Protein AF-A0A174NV40-F1 (afdb_monomer_lite)

Structure (mmCIF, N/CA/C/O backbone):
data_AF-A0A174NV40-F1
#
_entry.id   AF-A0A174NV40-F1
#
loop_
_atom_site.group_PDB
_atom_site.id
_atom_site.type_symbol
_atom_site.label_atom_id
_atom_site.label_alt_id
_atom_site.label_comp_id
_atom_site.label_asym_id
_atom_site.label_entity_id
_atom_site.label_seq_id
_atom_site.pdbx_PDB_ins_code
_atom_site.Cartn_x
_atom_site.Cartn_y
_atom_site.Cartn_z
_atom_site.occupancy
_atom_site.B_iso_or_equiv
_atom_site.auth_seq_id
_atom_site.auth_comp_id
_atom_site.auth_asym_id
_atom_site.auth_atom_id
_atom_site.pdbx_PDB_model_num
ATOM 1 N N . MET A 1 1 ? -14.345 -10.650 4.347 1.00 62.84 1 MET A N 1
ATOM 2 C CA . MET A 1 1 ? -14.823 -10.556 5.749 1.00 62.84 1 MET A CA 1
ATOM 3 C C . MET A 1 1 ? -14.376 -9.196 6.237 1.00 62.84 1 MET A C 1
ATOM 5 O O . MET A 1 1 ? -13.176 -8.965 6.208 1.00 62.84 1 MET A O 1
ATOM 9 N N . ASN A 1 2 ? -15.300 -8.287 6.558 1.00 76.56 2 ASN A N 1
ATOM 10 C CA . ASN A 1 2 ? -14.963 -6.861 6.544 1.00 76.56 2 ASN A CA 1
ATOM 11 C C . ASN A 1 2 ? -14.645 -6.314 7.933 1.00 76.56 2 ASN A C 1
ATOM 13 O O . ASN A 1 2 ? -15.209 -6.757 8.930 1.00 76.56 2 ASN A O 1
ATOM 17 N N . TYR A 1 3 ? -13.764 -5.328 7.977 1.00 85.94 3 TYR A N 1
ATOM 18 C CA . TYR A 1 3 ? -13.318 -4.587 9.139 1.00 85.94 3 TYR A CA 1
ATOM 19 C C . TYR A 1 3 ? -13.620 -3.110 8.943 1.00 85.94 3 TYR A C 1
ATOM 21 O O . TYR A 1 3 ? -13.548 -2.583 7.832 1.00 85.94 3 TYR A O 1
ATOM 29 N N . VAL A 1 4 ? -13.929 -2.443 10.047 1.00 88.88 4 VAL A N 1
ATOM 30 C CA . VAL A 1 4 ? -14.083 -0.990 10.137 1.00 88.88 4 VAL A CA 1
ATOM 31 C C . VAL A 1 4 ? -13.228 -0.469 11.281 1.00 88.88 4 VAL A C 1
ATOM 33 O O . VAL A 1 4 ? -12.978 -1.187 12.255 1.00 88.88 4 VAL A O 1
ATOM 36 N N . PHE A 1 5 ? -12.790 0.782 11.191 1.00 92.19 5 PHE A N 1
ATOM 37 C CA . PHE A 1 5 ? -12.114 1.423 12.310 1.00 92.19 5 PHE A CA 1
ATOM 38 C C . PHE A 1 5 ? -13.074 1.680 13.470 1.00 92.19 5 PHE A C 1
ATOM 40 O O . PHE A 1 5 ? -14.244 2.021 13.291 1.00 92.19 5 PHE A O 1
ATOM 47 N N . THR A 1 6 ? -12.555 1.555 14.688 1.00 93.12 6 THR A N 1
ATOM 48 C CA . THR A 1 6 ? -13.156 2.220 15.842 1.00 93.12 6 THR A CA 1
ATOM 49 C C . THR A 1 6 ? -12.840 3.716 15.759 1.00 93.12 6 THR A C 1
ATOM 51 O O . THR A 1 6 ? -11.888 4.119 15.093 1.00 93.12 6 THR A O 1
ATOM 54 N N . LYS A 1 7 ? -13.548 4.559 16.521 1.00 92.06 7 LYS A N 1
ATOM 55 C CA . LYS A 1 7 ? -13.180 5.985 16.645 1.00 92.06 7 LYS A CA 1
ATOM 56 C C . LYS A 1 7 ? -11.730 6.189 17.102 1.00 92.06 7 LYS A C 1
ATOM 58 O O . LYS A 1 7 ? -11.110 7.195 16.773 1.00 92.06 7 LYS A O 1
ATOM 63 N N . ASN A 1 8 ? -11.201 5.262 17.905 1.00 93.44 8 ASN A N 1
ATOM 64 C CA . ASN A 1 8 ? -9.813 5.336 18.339 1.00 93.44 8 ASN A CA 1
ATOM 65 C C . ASN A 1 8 ? -8.853 4.995 17.199 1.00 93.44 8 ASN A C 1
ATOM 67 O O . ASN A 1 8 ? -7.868 5.708 17.024 1.00 93.44 8 ASN A O 1
ATOM 71 N N . GLY A 1 9 ? -9.153 3.946 16.430 1.00 95.62 9 GLY A N 1
ATOM 72 C CA . GLY A 1 9 ? -8.358 3.576 15.266 1.00 95.62 9 GLY A CA 1
ATOM 73 C C . GLY A 1 9 ? -8.361 4.654 14.198 1.00 95.62 9 GLY A C 1
ATOM 74 O O . GLY A 1 9 ? -7.292 5.006 13.725 1.00 95.62 9 GLY A O 1
ATOM 75 N N . GLU A 1 10 ? -9.516 5.247 13.898 1.00 95.00 10 GLU A N 1
ATOM 76 C CA . GLU A 1 10 ? -9.635 6.347 12.933 1.00 95.00 10 GLU A CA 1
ATOM 77 C C . GLU A 1 10 ? -8.737 7.527 13.328 1.00 95.00 10 GLU A C 1
ATOM 79 O O . GLU A 1 10 ? -7.840 7.895 12.578 1.00 95.00 10 GLU A O 1
ATOM 84 N N . ARG A 1 11 ? -8.843 8.012 14.572 1.00 96.62 11 ARG A N 1
ATOM 85 C CA . ARG A 1 11 ? -7.960 9.070 15.093 1.00 96.62 11 ARG A CA 1
ATOM 86 C C . ARG A 1 11 ? -6.478 8.683 15.058 1.00 96.62 11 ARG A C 1
ATOM 88 O O . ARG A 1 11 ? -5.608 9.518 14.828 1.00 96.62 11 ARG A O 1
ATOM 95 N N . LYS A 1 12 ? -6.160 7.423 15.355 1.00 96.81 12 LYS A N 1
ATOM 96 C CA . LYS A 1 12 ? -4.781 6.919 15.342 1.00 96.81 12 LYS A CA 1
ATOM 97 C C . LYS A 1 12 ? -4.217 6.888 13.921 1.00 96.81 12 LYS A C 1
ATOM 99 O O . LYS A 1 12 ? -3.052 7.225 13.735 1.00 96.81 12 LYS A O 1
ATOM 104 N N . VAL A 1 13 ? -5.049 6.531 12.947 1.00 95.25 13 VAL A N 1
ATOM 105 C CA . VAL A 1 13 ? -4.730 6.561 11.519 1.00 95.25 13 VAL A CA 1
ATOM 106 C C . VAL A 1 13 ? -4.538 8.000 11.041 1.00 95.25 13 VAL A C 1
ATOM 108 O O . VAL A 1 13 ? -3.515 8.292 10.434 1.00 95.25 13 VAL A O 1
ATOM 111 N N . GLU A 1 14 ? -5.448 8.917 11.372 1.00 95.19 14 GLU A N 1
ATOM 112 C CA . GLU A 1 14 ? -5.327 10.343 11.030 1.00 95.19 14 GLU A CA 1
ATOM 113 C C . GLU A 1 14 ? -4.027 10.951 11.573 1.00 95.19 14 GLU A C 1
ATOM 115 O O . GLU A 1 14 ? -3.270 11.579 10.834 1.00 95.19 14 GLU A O 1
ATOM 120 N N . ASN A 1 15 ? -3.715 10.697 12.848 1.00 96.00 15 ASN A N 1
ATOM 121 C CA . ASN A 1 15 ? -2.467 11.150 13.463 1.00 96.00 15 ASN A CA 1
ATOM 122 C C . ASN A 1 15 ? -1.232 10.564 12.766 1.00 96.00 15 ASN A C 1
ATOM 124 O O . ASN A 1 15 ? -0.216 11.244 12.634 1.00 96.00 15 ASN A O 1
ATOM 128 N N . PHE A 1 16 ? -1.305 9.306 12.329 1.00 95.50 16 PHE A N 1
ATOM 129 C CA . PHE A 1 16 ? -0.221 8.668 11.593 1.00 95.50 16 PHE A CA 1
ATOM 130 C C . PHE A 1 16 ? -0.009 9.318 10.222 1.00 95.50 16 PHE A C 1
ATOM 132 O O . PHE A 1 16 ? 1.124 9.688 9.913 1.00 95.50 16 PHE A O 1
ATOM 139 N N . ILE A 1 17 ? -1.077 9.521 9.444 1.00 92.56 17 ILE A N 1
ATOM 140 C CA . ILE A 1 17 ? -1.018 10.199 8.138 1.00 92.56 17 ILE A CA 1
ATOM 141 C C . ILE A 1 17 ? -0.407 11.592 8.308 1.00 92.56 17 ILE A C 1
ATOM 143 O O . ILE A 1 17 ? 0.574 11.924 7.645 1.00 92.56 17 ILE A O 1
ATOM 147 N N . GLN A 1 18 ? -0.906 12.369 9.273 1.00 92.62 18 GLN A N 1
ATOM 148 C CA . GLN A 1 18 ? -0.382 13.701 9.562 1.00 92.62 18 GLN A CA 1
ATOM 149 C C . GLN A 1 18 ? 1.111 13.664 9.921 1.00 92.62 18 GLN A C 1
ATOM 151 O O . GLN A 1 18 ? 1.888 14.467 9.406 1.00 92.62 18 GLN A O 1
ATOM 156 N N . SER A 1 19 ? 1.538 12.698 10.741 1.00 92.62 19 SER A N 1
ATOM 157 C CA . SER A 1 19 ? 2.955 12.542 11.093 1.00 92.62 19 SER A CA 1
ATOM 158 C C . SER A 1 19 ? 3.837 12.190 9.887 1.00 92.62 19 SER A C 1
ATOM 160 O O . SER A 1 19 ? 4.977 12.648 9.810 1.00 92.62 19 SER A O 1
ATOM 162 N N . CYS A 1 20 ? 3.315 11.422 8.922 1.00 90.50 20 CYS A N 1
ATOM 163 C CA . CYS A 1 20 ? 4.013 11.102 7.677 1.00 90.50 20 CYS A CA 1
ATOM 164 C C . CYS A 1 20 ? 4.197 12.357 6.813 1.00 90.50 20 CYS A C 1
ATOM 166 O O . CYS A 1 20 ? 5.312 12.633 6.371 1.00 90.50 20 CYS A O 1
ATOM 168 N N . VAL A 1 21 ? 3.135 13.151 6.647 1.00 88.69 21 VAL A N 1
ATOM 169 C CA . VAL A 1 21 ? 3.158 14.415 5.891 1.00 88.69 21 VAL A CA 1
ATOM 170 C C . VAL A 1 21 ? 4.118 15.429 6.520 1.00 88.69 21 VAL A C 1
ATOM 172 O O . VAL A 1 21 ? 4.914 16.056 5.823 1.00 88.69 21 VAL A O 1
ATOM 175 N N . GLU A 1 22 ? 4.085 15.598 7.842 1.00 90.62 22 GLU A N 1
ATOM 176 C CA . GLU A 1 22 ? 4.999 16.509 8.547 1.00 90.62 22 GLU A CA 1
ATOM 177 C C . GLU A 1 22 ? 6.456 16.070 8.419 1.00 90.62 22 GLU A C 1
ATOM 179 O O . GLU A 1 22 ? 7.347 16.897 8.209 1.00 90.62 22 GLU A O 1
ATOM 184 N N . LYS A 1 23 ? 6.705 14.760 8.498 1.00 89.69 23 LYS A N 1
ATOM 185 C CA . LYS A 1 23 ? 8.046 14.213 8.324 1.00 89.69 23 LYS A CA 1
ATOM 186 C C . LYS A 1 23 ? 8.569 14.422 6.905 1.00 89.69 23 LYS A C 1
ATOM 188 O O . LYS A 1 23 ? 9.715 14.842 6.764 1.00 89.69 23 LYS A O 1
ATOM 193 N N . ARG A 1 24 ? 7.733 14.201 5.884 1.00 86.00 24 ARG A N 1
ATOM 194 C CA . ARG A 1 24 ? 8.059 14.490 4.479 1.00 86.00 24 ARG A CA 1
ATOM 195 C C . ARG A 1 24 ? 8.482 15.946 4.306 1.00 86.00 24 ARG A C 1
ATOM 197 O O . ARG A 1 24 ? 9.573 16.200 3.804 1.00 86.00 24 ARG A O 1
ATOM 204 N N . LYS A 1 25 ? 7.662 16.888 4.788 1.00 87.38 25 LYS A N 1
ATOM 205 C CA . LYS A 1 25 ? 7.944 18.333 4.709 1.00 87.38 25 LYS A CA 1
ATOM 206 C C . LYS A 1 25 ? 9.294 18.685 5.317 1.00 87.38 25 LYS A C 1
ATOM 208 O O . LYS A 1 25 ? 10.090 19.371 4.687 1.00 87.38 25 LYS A O 1
ATOM 213 N N . LYS A 1 26 ? 9.581 18.155 6.507 1.00 89.56 26 LYS A N 1
ATOM 214 C CA . LYS A 1 26 ? 10.863 18.381 7.177 1.00 89.56 26 LYS A CA 1
ATOM 215 C C . LYS A 1 26 ? 12.052 17.861 6.358 1.00 89.56 26 LYS A C 1
ATOM 217 O O . LYS A 1 26 ? 13.072 18.533 6.286 1.00 89.56 26 LYS A O 1
ATOM 222 N N . MET A 1 27 ? 11.932 16.688 5.735 1.00 86.81 27 MET A N 1
ATOM 223 C CA . MET A 1 27 ? 13.007 16.119 4.910 1.00 86.81 27 MET A CA 1
ATOM 224 C C . MET A 1 27 ? 13.301 16.971 3.667 1.00 86.81 27 MET A C 1
ATOM 226 O O . MET A 1 27 ? 14.469 17.145 3.322 1.00 86.81 27 MET A O 1
ATOM 230 N N . ILE A 1 28 ? 12.266 17.547 3.047 1.00 86.12 28 ILE A N 1
ATOM 231 C CA . ILE A 1 28 ? 12.410 18.492 1.928 1.00 86.12 28 ILE A CA 1
ATOM 232 C C . ILE A 1 28 ? 13.092 19.785 2.403 1.00 86.12 28 ILE A C 1
ATOM 234 O O . ILE A 1 28 ? 14.048 20.244 1.784 1.00 86.12 28 ILE A O 1
ATOM 238 N N . GLU A 1 29 ? 12.655 20.354 3.534 1.00 88.62 29 GLU A N 1
ATOM 239 C CA . GLU A 1 29 ? 13.259 21.565 4.118 1.00 88.62 29 GLU A CA 1
ATOM 240 C C . GLU A 1 29 ? 14.744 21.378 4.477 1.00 88.62 29 GLU A C 1
ATOM 242 O O . GLU A 1 29 ? 15.540 22.308 4.343 1.00 88.62 29 GLU A O 1
ATOM 247 N N . GLU A 1 30 ? 15.128 20.178 4.918 1.00 90.62 30 GLU A N 1
ATOM 248 C CA . GLU A 1 30 ? 16.511 19.822 5.257 1.00 90.62 30 GLU A CA 1
ATOM 249 C C . GLU A 1 30 ? 17.365 19.453 4.026 1.00 90.62 30 GLU A C 1
ATOM 251 O O . GLU A 1 30 ? 18.566 19.218 4.170 1.00 90.62 30 GLU A O 1
ATOM 256 N N . GLY A 1 31 ? 16.780 19.419 2.821 1.00 86.19 31 GLY A N 1
ATOM 257 C CA . GLY A 1 31 ? 17.469 19.043 1.582 1.00 86.19 31 GLY A CA 1
ATOM 258 C C . GLY A 1 31 ? 17.886 17.569 1.529 1.00 86.19 31 GLY A C 1
ATOM 259 O O . GLY A 1 31 ? 18.813 17.221 0.802 1.00 86.19 31 GLY A O 1
ATOM 260 N N . ILE A 1 32 ? 17.237 16.718 2.332 1.00 83.88 32 ILE A N 1
ATOM 261 C CA . ILE A 1 32 ? 17.467 15.264 2.375 1.00 83.88 32 ILE A CA 1
ATOM 262 C C . ILE A 1 32 ? 16.768 14.576 1.198 1.00 83.88 32 ILE A C 1
ATOM 264 O O . ILE A 1 32 ? 17.167 13.489 0.793 1.00 83.88 32 ILE A O 1
ATOM 268 N N . ASP A 1 33 ? 15.730 15.208 0.656 1.00 77.75 33 ASP A N 1
ATOM 269 C CA . ASP A 1 33 ? 14.892 14.657 -0.397 1.00 77.75 33 ASP A CA 1
ATOM 270 C C . ASP A 1 33 ? 14.395 15.769 -1.334 1.00 77.75 33 ASP A C 1
ATOM 272 O O . ASP A 1 33 ? 14.358 16.940 -0.944 1.00 77.75 33 ASP A O 1
ATOM 276 N N . THR A 1 34 ? 14.041 15.411 -2.566 1.00 71.69 34 THR A N 1
ATOM 277 C CA . THR A 1 34 ? 13.523 16.322 -3.589 1.00 71.69 34 THR A CA 1
ATOM 278 C C . THR A 1 34 ? 11.995 16.295 -3.622 1.00 71.69 34 THR A C 1
ATOM 280 O O . THR A 1 34 ? 11.356 15.323 -3.233 1.00 71.69 34 THR A O 1
ATOM 283 N N . ASP A 1 35 ? 11.378 17.375 -4.097 1.00 67.19 35 ASP A N 1
ATOM 284 C CA . ASP A 1 35 ? 9.912 17.502 -4.201 1.00 67.19 35 ASP A CA 1
ATOM 285 C C . ASP A 1 35 ? 9.325 16.725 -5.406 1.00 67.19 35 ASP A C 1
ATOM 287 O O . ASP A 1 35 ? 8.158 16.881 -5.751 1.00 67.19 35 ASP A O 1
ATOM 291 N N . ASP A 1 36 ? 10.143 15.900 -6.073 1.00 61.59 36 ASP A N 1
ATOM 292 C CA . ASP A 1 36 ? 9.822 15.292 -7.372 1.00 61.59 36 ASP A CA 1
ATOM 293 C C . ASP A 1 36 ? 9.186 13.891 -7.254 1.00 61.59 36 ASP A C 1
ATOM 295 O O . ASP A 1 36 ? 8.574 13.406 -8.207 1.00 61.59 36 ASP A O 1
ATOM 299 N N . LEU A 1 37 ? 9.309 13.229 -6.095 1.00 56.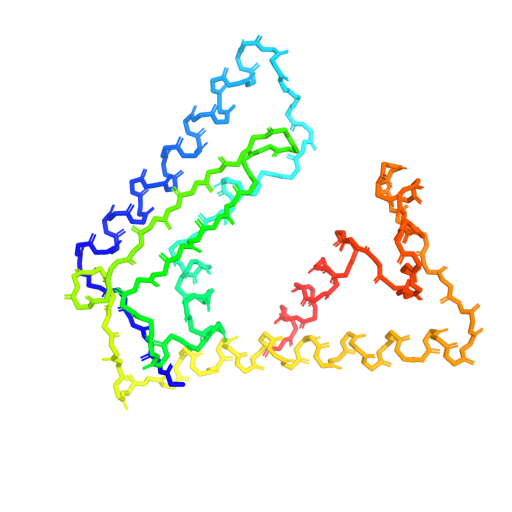50 37 LEU A N 1
ATOM 300 C CA . LEU A 1 37 ? 8.702 11.916 -5.848 1.00 56.50 37 LEU A CA 1
ATOM 301 C C . LEU A 1 37 ? 7.188 12.039 -5.622 1.00 56.50 37 LEU A C 1
ATOM 303 O O . LEU A 1 37 ? 6.724 12.909 -4.883 1.00 56.50 37 LEU A O 1
ATOM 307 N N . ILE A 1 38 ? 6.418 11.121 -6.221 1.00 57.53 38 ILE A N 1
ATOM 308 C CA . ILE A 1 38 ? 4.968 10.997 -6.026 1.00 57.53 38 ILE A CA 1
ATOM 309 C C . ILE A 1 38 ? 4.678 10.966 -4.518 1.00 57.53 38 ILE A C 1
ATOM 311 O O . ILE A 1 38 ? 5.119 10.059 -3.815 1.00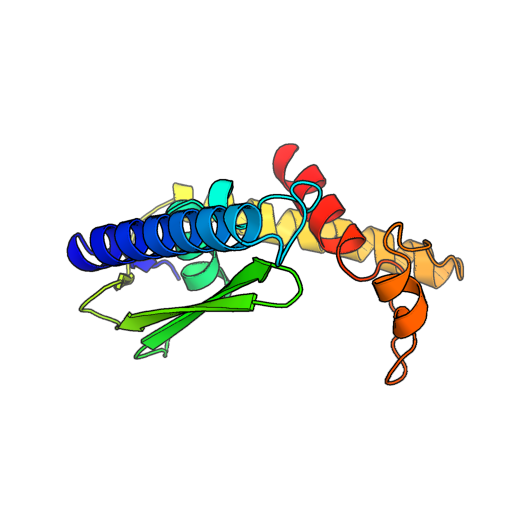 57.53 38 ILE A O 1
ATOM 315 N N . ASP A 1 39 ? 3.949 11.970 -4.018 1.00 61.53 39 ASP A N 1
ATOM 316 C CA . ASP A 1 39 ? 3.692 12.152 -2.585 1.00 61.53 39 ASP A CA 1
ATOM 317 C C . ASP A 1 39 ? 2.700 11.104 -2.052 1.00 61.53 39 ASP A C 1
ATOM 319 O O . ASP A 1 39 ? 1.515 11.367 -1.822 1.00 61.53 39 ASP A O 1
ATOM 323 N N . ASN A 1 40 ? 3.194 9.877 -1.886 1.00 65.31 40 ASN A N 1
ATOM 324 C CA . ASN A 1 40 ? 2.452 8.748 -1.336 1.00 65.31 40 ASN A CA 1
ATOM 325 C C . ASN A 1 40 ? 1.910 9.077 0.059 1.00 65.31 40 ASN A C 1
ATOM 327 O O . ASN A 1 40 ? 0.831 8.615 0.417 1.00 65.31 40 ASN A O 1
ATOM 331 N N . ALA A 1 41 ? 2.613 9.916 0.829 1.00 63.44 41 ALA A N 1
ATOM 332 C CA . ALA A 1 41 ? 2.185 10.345 2.155 1.00 63.44 41 ALA A CA 1
ATOM 333 C C . ALA A 1 41 ? 1.038 11.371 2.111 1.00 63.44 41 ALA A C 1
ATOM 335 O O . ALA A 1 41 ? 0.108 11.248 2.905 1.00 63.44 41 ALA A O 1
ATOM 336 N N . ALA A 1 42 ? 1.059 12.356 1.206 1.00 65.56 42 ALA A N 1
ATOM 337 C CA . ALA A 1 42 ? -0.034 13.330 1.083 1.00 65.56 42 ALA A CA 1
ATOM 338 C C . ALA A 1 42 ? -1.269 12.785 0.364 1.00 65.56 42 ALA A C 1
ATOM 340 O O . ALA A 1 42 ? -2.371 13.291 0.584 1.00 65.56 42 ALA A O 1
ATOM 341 N N . LYS A 1 43 ? -1.107 11.763 -0.483 1.00 76.62 43 LYS A N 1
ATOM 342 C CA . LYS A 1 43 ? -2.233 11.060 -1.113 1.00 76.62 43 LYS A CA 1
ATOM 343 C C . LYS A 1 43 ? -2.849 9.989 -0.209 1.00 76.62 43 LYS A C 1
ATOM 345 O O . LYS A 1 43 ? -3.957 9.543 -0.492 1.00 76.62 43 LYS A O 1
ATOM 350 N N . LEU A 1 44 ? -2.167 9.604 0.874 1.00 84.12 44 LEU A N 1
ATOM 351 C CA . LEU A 1 44 ? -2.638 8.585 1.806 1.00 84.12 44 LEU A CA 1
ATOM 352 C C . LEU A 1 44 ? -3.903 9.039 2.537 1.00 84.12 44 LEU A C 1
ATOM 354 O O . LEU A 1 44 ? -3.913 10.047 3.244 1.00 84.12 44 LEU A O 1
ATOM 358 N N . SER A 1 45 ? -4.961 8.243 2.434 1.00 87.88 45 SER A N 1
ATOM 359 C CA . SER A 1 45 ? -6.211 8.463 3.149 1.00 87.88 45 SER A CA 1
ATOM 360 C C . SER A 1 45 ? -6.488 7.362 4.174 1.00 87.88 45 SER A C 1
ATOM 362 O O . SER A 1 45 ? -5.976 6.242 4.108 1.00 87.88 45 SER A O 1
ATOM 364 N N . VAL A 1 46 ? -7.384 7.658 5.121 1.00 88.62 46 VAL A N 1
ATOM 365 C CA . VAL A 1 46 ? -7.911 6.658 6.067 1.00 88.62 46 VAL A CA 1
ATOM 366 C C . VAL A 1 46 ? -8.515 5.464 5.313 1.00 88.62 46 VAL A C 1
ATOM 368 O O . VAL A 1 46 ? -8.398 4.323 5.760 1.00 88.62 46 VAL A O 1
ATOM 371 N N . LYS A 1 47 ? -9.135 5.713 4.152 1.00 86.44 47 LYS A N 1
ATOM 372 C CA . LYS A 1 47 ? -9.774 4.680 3.333 1.00 86.44 47 LYS A CA 1
ATOM 373 C C . LYS A 1 47 ? -8.754 3.689 2.771 1.00 86.44 47 LYS A C 1
ATOM 375 O O . LYS A 1 47 ? -9.045 2.498 2.785 1.00 86.44 47 LYS A O 1
ATOM 380 N N . ASP A 1 48 ? -7.576 4.145 2.357 1.00 85.88 48 ASP A N 1
ATOM 381 C CA . ASP A 1 48 ? -6.531 3.276 1.789 1.00 85.88 48 ASP A CA 1
ATOM 382 C C . ASP A 1 48 ? -5.983 2.307 2.842 1.00 85.88 48 ASP A C 1
ATOM 384 O O . ASP A 1 48 ? -5.816 1.111 2.602 1.00 85.88 48 ASP A O 1
ATOM 388 N N . ILE A 1 49 ? -5.794 2.799 4.068 1.00 88.94 49 ILE A N 1
ATOM 389 C CA . ILE A 1 49 ? -5.350 1.969 5.194 1.00 88.94 49 ILE A CA 1
ATOM 390 C C . ILE A 1 49 ? -6.454 0.982 5.591 1.00 88.94 49 ILE A C 1
ATOM 392 O O . ILE A 1 49 ? -6.170 -0.178 5.897 1.00 88.94 49 ILE A O 1
ATOM 396 N N . LEU A 1 50 ? -7.722 1.408 5.557 1.00 88.19 50 LEU A N 1
ATOM 397 C CA . LEU A 1 50 ? -8.843 0.504 5.805 1.00 88.19 50 LEU A CA 1
ATOM 398 C C . LEU A 1 50 ? -8.939 -0.588 4.736 1.00 88.19 50 LEU A C 1
ATOM 400 O O . LEU A 1 50 ? -9.196 -1.744 5.072 1.00 88.19 50 LEU A O 1
ATOM 404 N N . LEU A 1 51 ? -8.726 -0.232 3.468 1.00 84.00 51 LEU A N 1
ATOM 405 C CA . LEU A 1 51 ? -8.709 -1.172 2.355 1.00 84.00 51 LEU A CA 1
ATOM 406 C C . LEU A 1 51 ? -7.615 -2.219 2.565 1.00 84.00 51 LEU A C 1
ATOM 408 O O . LEU A 1 51 ? -7.915 -3.406 2.507 1.00 84.00 51 LEU A O 1
ATOM 412 N N . SER A 1 52 ? -6.405 -1.799 2.950 1.00 84.69 52 SER A N 1
ATOM 413 C CA . SER A 1 52 ? -5.306 -2.711 3.293 1.00 84.69 52 SER A CA 1
ATOM 414 C C . SER A 1 52 ? -5.701 -3.741 4.360 1.00 84.69 52 SER A C 1
ATOM 416 O O . SER A 1 52 ? -5.501 -4.938 4.163 1.00 84.69 52 SER A O 1
ATOM 418 N N . ILE A 1 53 ? -6.319 -3.319 5.470 1.00 85.06 53 ILE A N 1
ATOM 419 C CA . ILE A 1 53 ? -6.759 -4.241 6.541 1.00 85.06 53 ILE A CA 1
ATOM 420 C C . ILE A 1 53 ? -7.747 -5.288 6.010 1.00 85.06 53 ILE A C 1
ATOM 422 O O . ILE A 1 53 ? -7.743 -6.444 6.439 1.00 85.06 53 ILE A O 1
ATOM 426 N N . ASN A 1 54 ? -8.626 -4.868 5.104 1.00 82.00 54 ASN A N 1
ATOM 427 C CA . ASN A 1 54 ? -9.661 -5.724 4.551 1.00 82.00 54 ASN A CA 1
ATOM 428 C C . ASN A 1 54 ? -9.151 -6.660 3.445 1.00 82.00 54 ASN A C 1
ATOM 430 O O . ASN A 1 54 ? -9.602 -7.807 3.385 1.00 82.00 54 ASN A O 1
ATOM 434 N N . TYR A 1 55 ? -8.211 -6.188 2.623 1.00 76.62 55 TYR A N 1
ATOM 435 C CA . TYR A 1 55 ? -7.563 -6.937 1.548 1.00 76.62 55 TYR A CA 1
ATOM 436 C C . TYR A 1 55 ? -6.756 -8.112 2.106 1.00 76.62 55 TYR A C 1
ATOM 438 O O . TYR A 1 55 ? -7.008 -9.261 1.764 1.00 76.62 55 TYR A O 1
ATOM 446 N N . PHE A 1 56 ? -5.888 -7.865 3.093 1.00 70.56 56 PHE A N 1
ATOM 447 C CA . PHE A 1 56 ? -5.075 -8.920 3.717 1.00 70.56 56 PHE A CA 1
ATOM 448 C C . PHE A 1 56 ? -5.870 -9.874 4.633 1.00 70.56 56 PHE A C 1
ATOM 450 O O . PHE A 1 56 ? -5.270 -10.677 5.343 1.00 70.56 56 PHE A O 1
ATOM 457 N N . HIS A 1 57 ? -7.208 -9.786 4.628 1.00 61.94 57 HIS A N 1
ATOM 458 C CA . HIS A 1 57 ? -8.143 -10.638 5.363 1.00 61.94 57 HIS A CA 1
ATOM 459 C C . HIS A 1 57 ? -7.696 -10.928 6.804 1.00 61.94 57 HIS A C 1
ATOM 461 O O . HIS A 1 57 ? -7.246 -12.019 7.144 1.00 61.94 57 HIS A O 1
ATOM 467 N N . ALA A 1 58 ? -7.885 -9.952 7.695 1.00 60.38 58 ALA A N 1
ATOM 468 C CA . ALA A 1 58 ? -7.489 -10.028 9.103 1.00 60.38 58 ALA A CA 1
ATOM 469 C C . ALA A 1 58 ? -8.288 -11.032 9.975 1.00 60.38 58 ALA A C 1
ATOM 471 O O . ALA A 1 58 ? -8.393 -10.826 11.188 1.00 60.38 58 ALA A O 1
ATOM 472 N N . SER A 1 59 ? -8.863 -12.105 9.406 1.00 55.12 59 SER A N 1
ATOM 473 C CA . SER A 1 59 ? -9.759 -13.051 10.103 1.00 55.12 59 SER A CA 1
ATOM 474 C C . SER A 1 59 ? -9.162 -13.646 11.376 1.00 55.12 59 SER A C 1
ATOM 476 O O . SER A 1 59 ? -9.921 -13.920 12.302 1.00 55.12 59 SER A O 1
ATOM 478 N N . ASP A 1 60 ? -7.829 -13.723 11.454 1.00 58.16 60 ASP A N 1
ATOM 479 C CA . ASP A 1 60 ? -7.079 -14.256 12.598 1.00 58.16 60 ASP A CA 1
ATOM 480 C C . ASP A 1 60 ? -6.049 -13.275 13.200 1.00 58.16 60 ASP A C 1
ATOM 482 O O . ASP A 1 60 ? -5.262 -13.637 14.083 1.00 58.16 60 ASP A O 1
ATOM 486 N N . LEU A 1 61 ? -6.025 -12.012 12.759 1.00 68.75 61 LEU A N 1
ATOM 487 C CA . LEU A 1 61 ? -5.014 -11.046 13.195 1.00 68.75 61 LEU A CA 1
ATOM 488 C C . LEU A 1 61 ? -5.439 -10.317 14.475 1.00 68.75 61 LEU A C 1
ATOM 490 O O . LEU A 1 61 ? -6.324 -9.467 14.476 1.00 68.75 61 LEU A O 1
ATOM 494 N N . LYS A 1 62 ? -4.706 -10.556 15.571 1.00 83.88 62 LYS A N 1
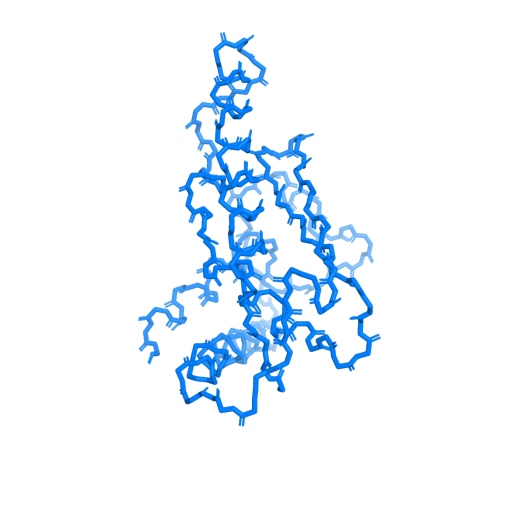ATOM 495 C CA . LYS A 1 62 ? -4.784 -9.724 16.793 1.00 83.88 62 LYS A CA 1
ATOM 496 C C . LYS A 1 62 ? -4.283 -8.289 16.567 1.00 83.88 62 LYS A C 1
ATOM 498 O O . LYS A 1 62 ? -4.568 -7.402 17.370 1.00 83.88 62 LYS A O 1
ATOM 503 N N . LYS A 1 63 ? -3.492 -8.071 15.514 1.00 88.62 63 LYS A N 1
ATOM 504 C CA . LYS A 1 63 ? -2.884 -6.789 15.147 1.00 88.62 63 LYS A CA 1
ATOM 505 C C . LYS A 1 63 ? -2.641 -6.718 13.639 1.00 88.62 63 LYS A C 1
ATOM 507 O O . LYS A 1 63 ? -2.331 -7.742 13.043 1.00 88.62 63 LYS A O 1
ATOM 512 N N . HIS A 1 64 ? -2.703 -5.525 13.064 1.00 88.06 64 HIS A N 1
ATOM 513 C CA . HIS A 1 64 ? -2.330 -5.232 11.679 1.00 88.06 64 HIS A CA 1
ATOM 514 C C . HIS A 1 64 ? -1.197 -4.211 11.664 1.00 88.06 64 HIS A C 1
ATOM 516 O O . HIS A 1 64 ? -1.276 -3.217 12.387 1.00 88.06 64 HIS A O 1
ATOM 522 N N . THR A 1 65 ? -0.164 -4.434 10.856 1.00 90.06 65 THR A N 1
ATOM 523 C CA . THR A 1 65 ? 0.894 -3.442 10.635 1.00 90.06 65 THR A CA 1
ATOM 524 C C . THR A 1 65 ? 0.788 -2.941 9.207 1.00 90.06 65 THR A C 1
ATOM 526 O O . THR A 1 65 ? 0.980 -3.701 8.265 1.00 90.06 65 THR A O 1
ATOM 529 N N . TYR A 1 66 ? 0.478 -1.659 9.064 1.00 88.88 66 TYR A N 1
ATOM 530 C CA . TYR A 1 66 ? 0.498 -0.959 7.792 1.00 88.88 66 TYR A CA 1
ATOM 531 C C . TYR A 1 66 ? 1.830 -0.227 7.645 1.00 88.88 66 TYR A C 1
ATOM 533 O O . TYR A 1 66 ? 2.274 0.434 8.585 1.00 88.88 66 TYR A O 1
ATOM 541 N N . SER A 1 67 ? 2.459 -0.330 6.478 1.00 88.19 67 SER A N 1
ATOM 542 C CA . SER A 1 67 ? 3.680 0.410 6.171 1.00 88.19 67 SER A CA 1
ATOM 543 C C . SER A 1 67 ? 3.513 1.213 4.896 1.00 88.19 67 SER A C 1
ATOM 545 O O . SER A 1 67 ? 3.030 0.673 3.905 1.00 88.19 67 SER A O 1
ATOM 547 N N . VAL A 1 68 ? 3.976 2.458 4.908 1.00 86.50 68 VAL A N 1
ATOM 548 C CA . VAL A 1 68 ? 3.978 3.343 3.741 1.00 86.50 68 VAL A CA 1
ATOM 549 C C . VAL A 1 68 ? 5.370 3.915 3.536 1.00 86.50 68 VAL A C 1
ATOM 551 O O . VAL A 1 68 ? 6.056 4.262 4.500 1.00 86.50 68 VAL A O 1
ATOM 554 N N . LEU A 1 69 ? 5.798 4.004 2.283 1.00 83.94 69 LEU A N 1
ATOM 555 C CA . LEU A 1 69 ? 6.981 4.772 1.919 1.00 83.94 69 LEU A CA 1
ATOM 556 C C . LEU A 1 69 ? 6.620 6.256 2.007 1.00 83.94 69 LEU A C 1
ATOM 558 O O . LEU A 1 69 ? 5.767 6.741 1.271 1.00 83.94 69 LEU A O 1
ATOM 562 N N . ILE A 1 70 ? 7.234 6.956 2.957 1.00 81.62 70 ILE A N 1
ATOM 563 C CA . ILE A 1 70 ? 7.171 8.422 3.026 1.00 81.62 70 ILE A CA 1
ATOM 564 C C . ILE A 1 70 ? 8.105 8.992 1.959 1.00 81.62 70 ILE A C 1
ATOM 566 O O . ILE A 1 70 ? 7.794 10.013 1.357 1.00 81.62 70 ILE A O 1
ATOM 570 N N . THR A 1 71 ? 9.227 8.305 1.736 1.00 76.12 71 THR A N 1
ATOM 571 C CA . THR A 1 71 ? 10.190 8.526 0.658 1.00 76.12 71 THR A CA 1
ATOM 572 C C . THR A 1 71 ? 10.744 7.169 0.213 1.00 76.12 71 THR A C 1
ATOM 574 O O . THR A 1 71 ? 10.518 6.160 0.889 1.00 76.12 71 THR A O 1
ATOM 577 N N . ASP A 1 72 ? 11.494 7.131 -0.883 1.00 73.25 72 ASP A N 1
ATOM 578 C CA . ASP A 1 72 ? 12.272 5.964 -1.331 1.00 73.25 72 ASP A CA 1
ATOM 579 C C . ASP A 1 72 ? 13.251 5.435 -0.255 1.00 73.25 72 ASP A C 1
ATOM 581 O O . ASP A 1 72 ? 13.485 4.233 -0.141 1.00 73.25 72 ASP A O 1
ATOM 585 N N . HIS A 1 73 ? 13.746 6.319 0.615 1.00 75.69 73 HIS A N 1
ATOM 586 C CA . HIS A 1 73 ? 14.669 5.995 1.708 1.00 75.69 73 HIS A CA 1
ATOM 587 C C . HIS A 1 73 ? 14.010 5.874 3.093 1.00 75.69 73 HIS A C 1
ATOM 589 O O . HIS A 1 73 ? 14.640 5.377 4.034 1.00 75.69 73 HIS A O 1
ATOM 595 N N . PHE A 1 74 ? 12.771 6.349 3.272 1.00 82.94 74 PHE A N 1
ATOM 596 C CA . PHE A 1 74 ? 12.121 6.414 4.583 1.00 82.94 74 PHE A CA 1
ATOM 597 C C . PHE A 1 74 ? 10.720 5.795 4.595 1.00 82.94 74 PHE A C 1
ATOM 599 O O . PHE A 1 74 ? 9.814 6.203 3.871 1.00 82.94 74 PHE A O 1
ATOM 606 N N . ARG A 1 75 ? 10.506 4.855 5.523 1.00 87.19 75 ARG A N 1
ATOM 607 C CA . ARG A 1 75 ? 9.238 4.141 5.720 1.00 87.19 75 ARG A CA 1
ATOM 608 C C . ARG A 1 75 ? 8.565 4.547 7.032 1.00 87.19 75 ARG A C 1
ATOM 610 O O . ARG A 1 75 ? 9.201 4.581 8.086 1.00 87.19 75 ARG A O 1
ATOM 617 N N . GLY A 1 76 ? 7.268 4.830 6.971 1.00 88.62 76 GLY A N 1
ATOM 618 C CA . GLY A 1 76 ? 6.391 4.974 8.130 1.00 88.62 76 GLY A CA 1
ATOM 619 C C . GLY A 1 76 ? 5.683 3.657 8.438 1.00 88.62 76 GLY A C 1
ATOM 620 O O . GLY A 1 76 ? 5.223 2.975 7.525 1.00 88.62 76 GLY A O 1
ATOM 621 N N . GLU A 1 77 ? 5.565 3.310 9.720 1.00 92.81 77 GLU A N 1
ATOM 622 C CA . GLU A 1 77 ? 4.846 2.115 10.171 1.00 92.81 77 GLU A CA 1
ATOM 623 C C . GLU A 1 77 ? 3.741 2.471 11.167 1.00 92.81 77 GLU A C 1
ATOM 625 O O . GLU A 1 77 ? 3.949 3.216 12.128 1.00 92.81 77 GLU A O 1
ATOM 630 N N . LEU A 1 78 ? 2.567 1.884 10.962 1.00 93.88 78 LEU A N 1
ATOM 631 C CA . LEU A 1 78 ? 1.395 2.014 11.811 1.00 93.88 78 LEU A CA 1
ATOM 632 C C . LEU A 1 78 ? 0.963 0.629 12.283 1.00 93.88 78 LEU A C 1
ATOM 634 O O . LEU A 1 78 ? 0.563 -0.214 11.488 1.00 93.88 78 LEU A O 1
ATOM 638 N N . THR A 1 79 ? 0.985 0.402 13.596 1.00 93.44 79 THR A N 1
ATOM 639 C CA . THR A 1 79 ? 0.421 -0.818 14.193 1.00 93.44 79 THR A CA 1
ATOM 640 C C . THR A 1 79 ? -0.971 -0.548 14.749 1.00 93.44 79 THR A C 1
ATOM 642 O O . THR A 1 79 ? -1.139 0.300 15.628 1.00 93.44 79 THR A O 1
ATOM 645 N N . LEU A 1 80 ? -1.953 -1.315 14.291 1.00 93.06 80 LEU A N 1
ATOM 646 C CA . LEU A 1 80 ? -3.352 -1.284 14.705 1.00 93.06 80 LEU A CA 1
ATOM 647 C C . LEU A 1 80 ? -3.702 -2.575 15.445 1.00 93.06 80 LEU A C 1
ATOM 649 O O . LEU A 1 80 ? -3.238 -3.650 15.075 1.00 93.06 80 LEU A O 1
ATOM 653 N N . ILE A 1 81 ? -4.509 -2.487 16.497 1.00 92.69 81 ILE A N 1
ATOM 654 C CA . ILE A 1 81 ? -4.872 -3.626 17.351 1.00 92.69 81 ILE A CA 1
ATOM 655 C C . ILE A 1 81 ? -6.347 -3.983 17.141 1.00 92.69 81 ILE A C 1
ATOM 657 O O . ILE A 1 81 ? -7.208 -3.101 17.155 1.00 92.69 81 ILE A O 1
ATOM 661 N N . TYR A 1 82 ? -6.646 -5.272 16.972 1.00 89.62 82 TYR A N 1
ATOM 662 C CA . TYR A 1 82 ? -8.020 -5.761 16.836 1.00 89.62 82 TYR A CA 1
ATOM 663 C C . TYR A 1 82 ? -8.826 -5.487 18.119 1.00 89.62 82 TYR A C 1
ATOM 665 O O . TYR A 1 82 ? -8.284 -5.553 19.220 1.00 89.62 82 TYR A O 1
ATOM 673 N N . GLU A 1 83 ? -10.101 -5.123 17.976 1.00 89.94 83 GLU A N 1
ATOM 674 C CA . GLU A 1 83 ? -11.026 -4.664 19.035 1.00 89.94 83 GLU A CA 1
ATOM 675 C C . GLU A 1 83 ? -10.698 -3.315 19.691 1.00 89.94 83 GLU A C 1
ATOM 677 O O . GLU A 1 83 ? -11.592 -2.684 20.254 1.00 89.94 83 GLU A O 1
ATOM 682 N N . ALA A 1 84 ? -9.467 -2.816 19.571 1.00 92.06 84 ALA A N 1
ATOM 683 C CA . ALA A 1 84 ? -9.098 -1.483 20.044 1.00 92.06 84 ALA A CA 1
ATOM 684 C C . ALA A 1 84 ? -9.167 -0.431 18.927 1.00 92.06 84 ALA A C 1
ATOM 686 O O . ALA A 1 84 ? -9.785 0.623 19.093 1.00 92.06 84 ALA A O 1
ATOM 687 N N . ASP A 1 85 ? -8.554 -0.722 17.780 1.00 93.88 85 ASP A N 1
ATOM 688 C CA . ASP A 1 85 ? -8.404 0.203 16.657 1.00 93.88 85 ASP A CA 1
ATOM 689 C C . ASP A 1 85 ? -9.311 -0.176 15.477 1.00 93.88 85 ASP A C 1
ATOM 691 O O . ASP A 1 85 ? -9.835 0.696 14.793 1.00 93.88 85 ASP A O 1
ATOM 695 N N . PHE A 1 86 ? -9.570 -1.463 15.253 1.00 91.38 86 PHE A N 1
ATOM 696 C CA . PHE A 1 86 ? -10.481 -1.930 14.206 1.00 91.38 86 PHE A CA 1
ATOM 697 C C . PHE A 1 86 ? -11.278 -3.148 14.673 1.00 91.38 86 PHE A C 1
ATOM 699 O O . PHE A 1 86 ? -10.816 -3.926 15.507 1.00 91.38 86 PHE A O 1
ATOM 706 N N . ILE A 1 87 ? -12.491 -3.301 14.149 1.00 88.12 87 ILE A N 1
ATOM 707 C CA . ILE A 1 87 ? -13.430 -4.366 14.521 1.00 88.12 87 ILE A CA 1
ATOM 708 C C . ILE A 1 87 ? -14.027 -5.013 13.282 1.00 88.12 87 ILE A C 1
ATOM 710 O O . ILE A 1 87 ? -14.186 -4.366 12.247 1.00 88.12 87 ILE A O 1
ATOM 714 N N . LYS A 1 88 ? -14.388 -6.292 13.403 1.00 85.38 88 LYS A N 1
ATOM 715 C CA . LYS A 1 88 ? -15.132 -7.007 12.369 1.00 85.38 88 LYS A CA 1
ATOM 716 C C . LYS A 1 88 ? -16.523 -6.384 12.213 1.00 85.38 88 LYS A C 1
ATOM 718 O O . LYS A 1 88 ? -17.215 -6.140 13.199 1.00 85.38 88 LYS A O 1
ATOM 723 N N . CYS A 1 89 ? -16.938 -6.164 10.975 1.00 77.75 89 CYS A N 1
ATOM 724 C CA . CYS A 1 89 ? -18.233 -5.623 10.601 1.00 77.75 89 CYS A CA 1
ATOM 725 C C . CYS A 1 89 ? -19.014 -6.673 9.800 1.00 77.75 89 CYS A C 1
ATOM 727 O O . CYS A 1 89 ? -18.574 -7.115 8.741 1.00 77.75 89 CYS A O 1
ATOM 729 N N . GLU A 1 90 ? -20.177 -7.094 10.307 1.00 65.88 90 GLU A N 1
ATOM 730 C CA . GLU A 1 90 ? -21.008 -8.138 9.675 1.00 65.88 90 GLU A CA 1
ATOM 731 C C . GLU A 1 90 ? -21.925 -7.616 8.557 1.00 65.88 90 GLU A C 1
ATOM 733 O O . GLU A 1 90 ? -22.569 -8.391 7.855 1.00 65.88 90 GLU A O 1
ATOM 738 N N . LYS A 1 91 ? -21.977 -6.299 8.360 1.00 65.50 91 LYS A N 1
ATOM 739 C CA . LYS A 1 91 ? -22.646 -5.645 7.231 1.00 65.50 91 LYS A CA 1
ATOM 740 C C . LYS A 1 91 ? -21.670 -4.638 6.638 1.00 65.50 91 LYS A C 1
A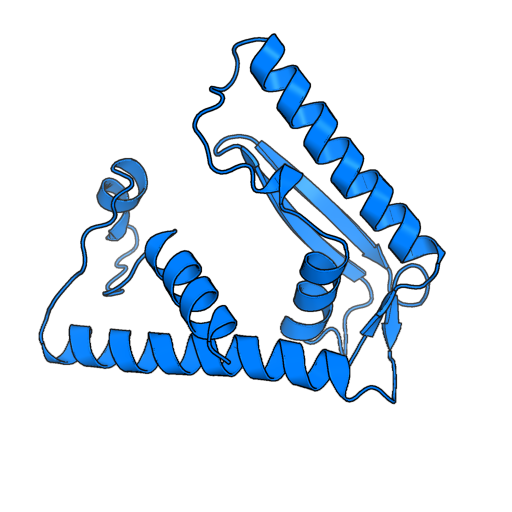TOM 742 O O . LYS A 1 91 ? -21.186 -3.837 7.420 1.00 65.50 91 LYS A O 1
ATOM 747 N N . GLN A 1 92 ? -21.398 -4.643 5.326 1.00 54.81 92 GLN A N 1
ATOM 748 C CA . GLN A 1 92 ? -21.491 -3.422 4.499 1.00 54.81 92 GLN A CA 1
ATOM 749 C C . GLN A 1 92 ? -21.141 -3.664 3.016 1.00 54.81 92 GLN A C 1
ATOM 751 O O . GLN A 1 92 ? -19.986 -3.897 2.676 1.00 54.81 92 GLN A O 1
ATOM 756 N N . SER A 1 93 ? -22.118 -3.422 2.139 1.00 55.12 93 SER A N 1
ATOM 757 C CA . SER A 1 93 ? -22.029 -3.537 0.674 1.00 55.12 93 SER A CA 1
ATOM 758 C C . SER A 1 93 ? -21.097 -2.534 -0.025 1.00 55.12 93 SER A C 1
ATOM 760 O O . SER A 1 93 ? -20.906 -2.638 -1.224 1.00 55.12 93 SER A O 1
ATOM 762 N N . ILE A 1 94 ? -20.558 -1.530 0.679 1.00 54.78 94 ILE A N 1
ATOM 763 C CA . ILE A 1 94 ? -19.725 -0.460 0.084 1.00 54.78 94 ILE A CA 1
ATOM 764 C C . ILE A 1 94 ? -18.233 -0.812 0.148 1.00 54.78 94 ILE A C 1
ATOM 766 O O . ILE A 1 94 ? -17.473 -0.478 -0.757 1.00 54.78 94 ILE A O 1
ATOM 770 N N . ILE A 1 95 ? -17.813 -1.482 1.227 1.00 56.12 95 ILE A N 1
ATOM 771 C CA . ILE A 1 95 ? -16.438 -1.975 1.379 1.00 56.12 95 ILE A CA 1
ATOM 772 C C . ILE A 1 95 ? -16.233 -3.178 0.458 1.00 56.12 95 ILE A C 1
ATOM 774 O O . ILE A 1 95 ? -15.210 -3.245 -0.213 1.00 56.12 95 ILE A O 1
ATOM 778 N N . ASP A 1 96 ? -17.247 -4.046 0.355 1.00 60.81 96 ASP A N 1
ATOM 779 C CA . ASP A 1 96 ? -17.275 -5.127 -0.632 1.00 60.81 96 ASP A CA 1
ATOM 780 C C . ASP A 1 96 ? -17.088 -4.580 -2.050 1.00 60.81 96 ASP A C 1
ATOM 782 O O . ASP A 1 96 ? -16.252 -5.088 -2.779 1.00 60.81 96 ASP A O 1
ATOM 786 N N . ASP A 1 97 ? -17.783 -3.503 -2.426 1.00 65.81 97 ASP A N 1
ATOM 787 C CA . ASP A 1 97 ? -17.663 -2.916 -3.766 1.00 65.81 97 ASP A CA 1
ATOM 788 C C . ASP A 1 97 ? -16.254 -2.375 -4.052 1.00 65.81 97 ASP A C 1
ATOM 790 O O . ASP A 1 97 ? -15.701 -2.635 -5.113 1.00 65.81 97 ASP A O 1
ATOM 794 N N . ALA A 1 98 ? -15.639 -1.658 -3.106 1.00 64.81 98 ALA A N 1
ATOM 795 C CA . ALA A 1 98 ? -14.286 -1.126 -3.289 1.00 64.81 98 ALA A CA 1
ATOM 796 C C . ALA A 1 98 ? -13.217 -2.234 -3.351 1.00 64.81 98 ALA A C 1
ATOM 798 O O . ALA A 1 98 ? -12.313 -2.154 -4.174 1.00 64.81 98 ALA A O 1
ATOM 799 N N . ILE A 1 99 ? -13.340 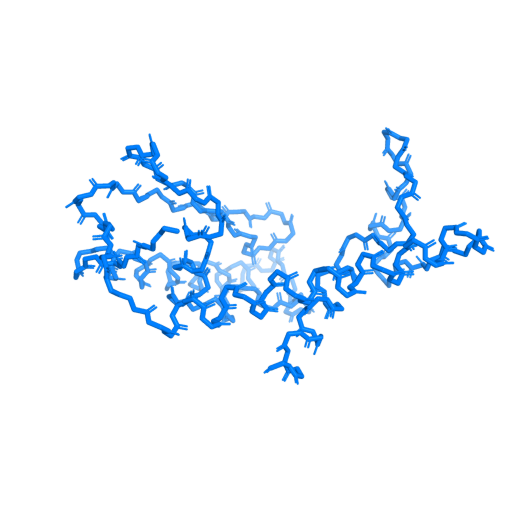-3.272 -2.519 1.00 66.56 99 ILE A N 1
ATOM 800 C CA . ILE A 1 99 ? -12.434 -4.434 -2.528 1.00 66.56 99 ILE A CA 1
ATOM 801 C C . ILE A 1 99 ? -12.634 -5.265 -3.792 1.00 66.56 99 ILE A C 1
ATOM 803 O O . ILE A 1 99 ? -11.664 -5.688 -4.408 1.00 66.56 99 ILE A O 1
ATOM 807 N N . ASN A 1 100 ? -13.884 -5.471 -4.207 1.00 77.69 100 ASN A N 1
ATOM 808 C CA . ASN A 1 100 ? -14.193 -6.185 -5.440 1.00 77.69 100 ASN A CA 1
ATOM 809 C C . ASN A 1 100 ? -13.619 -5.452 -6.654 1.00 77.69 100 ASN A C 1
ATOM 811 O O . ASN A 1 100 ? -13.142 -6.106 -7.571 1.00 77.69 100 ASN A O 1
ATOM 815 N N . LYS A 1 101 ? -13.636 -4.113 -6.656 1.00 84.06 101 LYS A N 1
ATOM 816 C CA . LYS A 1 101 ? -13.007 -3.305 -7.708 1.00 84.06 101 LYS A CA 1
ATOM 817 C C . LYS A 1 101 ? -11.485 -3.402 -7.695 1.00 84.06 101 LYS A C 1
ATOM 819 O O . LYS A 1 101 ? -10.903 -3.452 -8.768 1.00 84.06 101 LYS A O 1
ATOM 824 N N . GLU A 1 102 ? -10.855 -3.450 -6.520 1.00 83.56 102 GLU A N 1
ATOM 825 C CA . GLU A 1 102 ? -9.405 -3.666 -6.406 1.00 83.56 102 GLU A CA 1
ATOM 826 C C . GLU A 1 102 ? -9.002 -5.028 -6.980 1.00 83.56 102 GLU A C 1
ATOM 828 O O . GLU A 1 102 ? -8.210 -5.081 -7.912 1.00 83.56 102 GLU A O 1
ATOM 833 N N . HIS A 1 103 ? -9.615 -6.115 -6.496 1.00 83.44 103 HIS A N 1
ATOM 834 C CA . HIS A 1 103 ? -9.315 -7.467 -6.979 1.00 83.44 103 HI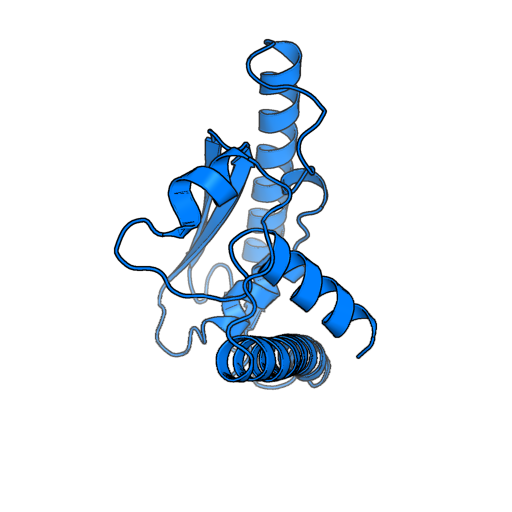S A CA 1
ATOM 835 C C . HIS A 1 103 ? -9.613 -7.619 -8.468 1.00 83.44 103 HIS A C 1
ATOM 837 O O . HIS A 1 103 ? -8.831 -8.211 -9.196 1.00 83.44 103 HIS A O 1
ATOM 843 N N . LEU A 1 104 ? -10.726 -7.053 -8.944 1.00 87.62 104 LEU A N 1
ATOM 844 C CA . LEU A 1 104 ? -11.056 -7.111 -10.362 1.00 87.62 104 LEU A CA 1
ATOM 845 C C . LEU A 1 104 ? -10.056 -6.313 -11.211 1.00 87.62 104 LEU A C 1
ATOM 847 O O . LEU A 1 104 ? -9.787 -6.701 -12.343 1.00 87.62 104 LEU A O 1
ATOM 851 N N . ALA A 1 105 ? -9.507 -5.212 -10.693 1.00 92.75 105 ALA A N 1
ATOM 852 C CA . ALA A 1 105 ? -8.460 -4.468 -11.379 1.00 92.75 105 ALA A CA 1
ATOM 853 C C . ALA A 1 105 ? -7.148 -5.259 -11.446 1.00 92.75 105 ALA A C 1
ATOM 855 O O . ALA A 1 105 ? -6.563 -5.331 -12.524 1.00 92.75 105 ALA A O 1
ATOM 856 N N . GLU A 1 106 ? -6.730 -5.889 -10.345 1.00 90.81 106 GLU A N 1
ATOM 857 C CA . GLU A 1 106 ? -5.580 -6.806 -10.309 1.00 90.81 106 GLU A CA 1
ATOM 858 C C . GLU A 1 106 ? -5.771 -7.970 -11.292 1.00 90.81 106 GLU A C 1
ATOM 860 O O . GLU A 1 106 ? -4.940 -8.147 -12.175 1.00 90.81 106 GLU A O 1
ATOM 865 N N . ASP A 1 107 ? -6.917 -8.660 -11.254 1.00 90.19 107 ASP A N 1
ATOM 866 C CA . ASP A 1 107 ? -7.243 -9.760 -12.175 1.00 90.19 107 ASP A CA 1
ATOM 867 C C . ASP A 1 107 ? -7.152 -9.324 -13.652 1.00 90.19 107 ASP A C 1
ATOM 869 O O . ASP A 1 107 ? -6.695 -10.074 -14.517 1.00 90.19 107 ASP A O 1
ATOM 873 N N . ILE A 1 108 ? -7.600 -8.105 -13.975 1.00 94.38 108 ILE A N 1
ATOM 874 C CA . ILE A 1 108 ? -7.505 -7.553 -15.334 1.00 94.38 108 ILE A CA 1
ATOM 875 C C . ILE A 1 108 ? -6.045 -7.294 -15.723 1.00 94.38 108 ILE A C 1
ATOM 877 O O . ILE A 1 108 ? -5.662 -7.583 -16.861 1.00 94.38 108 ILE A O 1
ATOM 881 N N . VAL A 1 109 ? -5.240 -6.738 -14.815 1.00 95.94 109 VAL A N 1
ATOM 882 C CA . VAL A 1 109 ? -3.817 -6.483 -15.068 1.00 95.94 109 VAL A CA 1
ATOM 883 C C . VAL A 1 109 ? -3.050 -7.796 -15.211 1.00 95.94 109 VAL A C 1
ATOM 885 O O . VAL A 1 109 ? -2.272 -7.920 -16.153 1.00 95.94 109 VAL A O 1
ATOM 888 N N . ASP A 1 110 ? -3.351 -8.804 -14.398 1.00 93.12 110 ASP A N 1
ATOM 889 C CA . ASP A 1 110 ? -2.776 -10.147 -14.502 1.00 93.12 110 ASP A CA 1
ATOM 890 C C . ASP A 1 110 ? -3.121 -10.813 -15.839 1.00 93.12 110 ASP A C 1
ATOM 892 O O . ASP A 1 110 ? -2.275 -11.447 -16.469 1.00 93.12 110 ASP A O 1
ATOM 896 N N . ILE A 1 111 ? -4.346 -10.648 -16.353 1.00 95.81 111 ILE A N 1
ATOM 897 C CA . ILE A 1 111 ? -4.693 -11.125 -17.705 1.00 95.81 111 ILE A CA 1
ATOM 898 C C . ILE A 1 111 ? -3.800 -10.461 -18.765 1.00 95.81 111 ILE A C 1
ATOM 900 O O . ILE A 1 111 ? -3.395 -11.110 -19.734 1.00 95.81 111 ILE A O 1
ATOM 904 N N . PHE A 1 112 ? -3.499 -9.172 -18.604 1.00 95.69 112 PHE A N 1
ATOM 905 C CA . PHE A 1 112 ? -2.624 -8.452 -19.523 1.00 95.69 112 PHE A CA 1
ATOM 906 C C . PHE A 1 112 ? -1.159 -8.891 -19.387 1.00 95.69 112 PHE A C 1
ATOM 908 O O . PHE A 1 112 ? -0.486 -9.069 -20.399 1.00 95.69 112 PHE A O 1
ATOM 915 N N . GLU A 1 113 ? -0.690 -9.135 -18.167 1.00 95.19 113 GLU A N 1
ATOM 916 C CA . GLU A 1 113 ? 0.645 -9.656 -17.861 1.00 95.19 113 GLU A CA 1
ATOM 917 C C . GLU A 1 113 ? 0.864 -11.043 -18.486 1.00 95.19 113 GLU A C 1
ATOM 919 O O . GLU A 1 113 ? 1.819 -11.228 -19.241 1.00 95.19 113 GLU A O 1
ATOM 924 N N . ASN A 1 114 ? -0.105 -11.952 -18.344 1.00 95.06 114 ASN A N 1
ATOM 925 C CA . ASN A 1 114 ? -0.096 -13.255 -19.015 1.00 95.06 114 ASN A CA 1
ATOM 926 C C . ASN A 1 114 ? -0.021 -13.127 -20.547 1.00 95.06 114 ASN A C 1
ATOM 928 O O . ASN A 1 114 ? 0.714 -13.860 -21.208 1.00 95.06 114 ASN A O 1
ATOM 932 N N . LEU A 1 115 ? -0.762 -12.184 -21.142 1.00 97.00 115 LEU A N 1
ATOM 933 C CA . LEU A 1 115 ? -0.693 -11.943 -22.586 1.00 97.00 115 LEU A CA 1
ATOM 934 C C . LEU A 1 115 ? 0.697 -11.451 -23.011 1.00 97.00 115 LEU A C 1
ATOM 936 O O . LEU A 1 115 ? 1.186 -11.834 -24.075 1.00 97.00 115 LEU A O 1
ATOM 940 N N . LEU A 1 116 ? 1.324 -10.585 -22.217 1.00 97.06 116 LEU A N 1
ATOM 941 C CA . LEU A 1 116 ? 2.683 -10.115 -22.470 1.00 97.06 116 LEU A CA 1
ATOM 942 C C . LEU A 1 116 ? 3.690 -11.265 -22.371 1.00 97.06 116 LEU A C 1
ATOM 944 O O . LEU A 1 116 ? 4.566 -11.369 -23.233 1.00 97.06 116 LEU A O 1
ATOM 948 N N . ASP A 1 117 ? 3.514 -12.167 -21.405 1.00 96.38 117 ASP A N 1
ATOM 949 C CA . ASP A 1 117 ? 4.369 -13.342 -21.234 1.00 96.38 117 ASP A CA 1
ATOM 950 C C . ASP A 1 117 ? 4.248 -14.299 -22.425 1.00 96.38 117 ASP A C 1
ATOM 952 O O . ASP A 1 117 ? 5.247 -14.644 -23.058 1.00 96.38 117 ASP A O 1
ATOM 956 N N . GLU A 1 118 ? 3.020 -14.594 -22.866 1.00 97.31 118 GLU A N 1
ATOM 957 C CA . GLU A 1 118 ? 2.763 -15.385 -24.078 1.00 97.31 118 GLU A CA 1
ATOM 958 C C . GLU A 1 118 ? 3.415 -14.793 -25.339 1.00 97.31 118 GLU A C 1
ATOM 960 O O . GLU A 1 118 ? 3.703 -15.508 -26.307 1.00 97.31 118 GLU A O 1
ATOM 965 N N . LYS A 1 119 ? 3.604 -13.470 -25.373 1.00 96.81 119 LYS A N 1
ATOM 966 C CA . LYS A 1 119 ? 4.261 -12.760 -26.478 1.00 96.81 119 LYS A CA 1
ATOM 967 C C . LYS A 1 119 ? 5.747 -12.524 -26.248 1.00 96.81 119 LYS A C 1
ATOM 969 O O . LYS A 1 119 ? 6.398 -12.027 -27.168 1.00 96.81 119 LYS A O 1
ATOM 974 N N . ASN A 1 120 ? 6.277 -12.902 -25.087 1.00 95.31 120 ASN A N 1
ATOM 975 C CA . ASN A 1 120 ? 7.632 -12.595 -24.648 1.00 95.31 120 ASN A CA 1
ATOM 976 C C . ASN A 1 120 ? 7.934 -11.089 -24.789 1.00 95.31 120 ASN A C 1
ATOM 978 O O . ASN A 1 120 ? 8.950 -10.688 -25.364 1.00 95.31 120 ASN A O 1
ATOM 982 N N . ILE A 1 121 ? 6.992 -10.259 -24.335 1.00 96.62 121 ILE A N 1
ATOM 983 C CA . ILE A 1 121 ? 7.100 -8.801 -24.309 1.00 96.62 121 ILE A CA 1
ATOM 984 C C . ILE A 1 121 ? 7.282 -8.378 -22.858 1.00 96.62 121 ILE A C 1
ATOM 986 O O . ILE A 1 121 ? 6.423 -8.629 -22.026 1.00 96.62 121 ILE A O 1
ATOM 990 N N . GLU A 1 122 ? 8.380 -7.692 -22.573 1.00 94.62 122 GLU A N 1
ATOM 991 C CA . GLU A 1 122 ? 8.636 -7.080 -21.271 1.00 94.62 122 GLU A CA 1
ATOM 992 C C . GLU A 1 122 ? 8.477 -5.571 -21.406 1.00 94.62 122 GLU A C 1
ATOM 994 O O . GLU A 1 122 ? 9.057 -4.954 -22.306 1.00 94.62 122 GLU A O 1
ATOM 999 N N . LEU A 1 123 ? 7.644 -4.976 -20.550 1.00 92.81 123 LEU A N 1
ATOM 1000 C CA . LEU A 1 123 ? 7.492 -3.528 -20.514 1.00 92.81 123 LEU A CA 1
ATOM 1001 C C . LEU A 1 123 ? 8.637 -2.938 -19.686 1.00 92.81 123 LEU A C 1
ATOM 1003 O O . LEU A 1 123 ? 8.841 -3.401 -18.562 1.00 92.81 123 LEU A O 1
ATOM 1007 N N . PRO A 1 124 ? 9.398 -1.964 -20.214 1.00 91.06 124 PRO A N 1
ATOM 1008 C CA . PRO A 1 124 ? 10.434 -1.279 -19.447 1.00 91.06 124 PRO A CA 1
ATOM 1009 C C . PRO A 1 124 ? 9.804 -0.429 -18.339 1.00 91.06 124 PRO A C 1
ATOM 1011 O O . PRO A 1 124 ? 8.785 0.224 -18.581 1.00 91.06 124 PRO A O 1
ATOM 1014 N N . CYS A 1 125 ? 10.421 -0.408 -17.158 1.00 88.88 125 CYS A N 1
ATOM 1015 C CA . CYS A 1 125 ? 10.067 0.546 -16.111 1.00 88.88 125 CYS A CA 1
ATOM 1016 C C . CYS A 1 125 ? 10.514 1.956 -16.522 1.00 88.88 125 CYS A C 1
ATOM 1018 O O . CYS A 1 125 ? 11.561 2.147 -17.150 1.00 88.88 125 CYS A O 1
ATOM 1020 N N . ASN A 1 126 ? 9.720 2.968 -16.177 1.00 89.50 126 ASN A N 1
ATOM 1021 C CA . ASN A 1 126 ? 10.104 4.367 -16.344 1.00 89.50 126 ASN A CA 1
ATOM 1022 C C . ASN A 1 126 ? 11.119 4.795 -15.279 1.00 89.50 126 ASN A C 1
ATOM 1024 O O . ASN A 1 126 ? 11.906 5.710 -15.532 1.00 89.50 126 ASN A O 1
ATOM 1028 N N . ASP A 1 127 ? 11.098 4.152 -14.106 1.00 88.81 127 ASP A N 1
ATOM 1029 C CA . ASP A 1 127 ? 12.099 4.347 -13.062 1.00 88.81 127 ASP A CA 1
ATOM 1030 C C . ASP A 1 127 ? 13.395 3.577 -13.411 1.00 88.81 127 ASP A C 1
ATOM 1032 O O . ASP A 1 127 ? 13.375 2.347 -13.525 1.00 88.81 127 ASP A O 1
ATOM 1036 N N . PRO A 1 128 ? 14.541 4.269 -13.582 1.00 89.69 128 PRO A N 1
ATOM 1037 C CA . PRO A 1 128 ? 15.802 3.627 -13.953 1.00 89.69 128 PRO A CA 1
ATOM 1038 C C . PRO A 1 128 ? 16.353 2.672 -12.890 1.00 89.69 128 PRO A C 1
ATOM 1040 O O . PRO A 1 128 ? 17.082 1.745 -13.234 1.00 89.69 128 PRO A O 1
ATOM 1043 N N . VAL A 1 129 ? 16.056 2.923 -11.612 1.00 90.56 129 VAL A N 1
ATOM 1044 C CA . VAL A 1 129 ? 16.515 2.111 -10.480 1.00 90.56 129 VAL A CA 1
ATOM 1045 C C . VAL A 1 129 ? 15.708 0.818 -10.413 1.00 90.56 129 VAL A C 1
ATOM 1047 O O . VAL A 1 129 ? 16.290 -0.253 -10.243 1.00 90.56 129 VAL A O 1
ATOM 1050 N N . GLU A 1 130 ? 14.385 0.893 -10.594 1.00 90.06 130 GLU A N 1
ATOM 1051 C CA . GLU A 1 130 ? 13.541 -0.306 -10.688 1.00 90.06 130 GLU A CA 1
ATOM 1052 C C . GLU A 1 130 ? 13.903 -1.148 -11.920 1.00 90.06 130 GLU A C 1
ATOM 1054 O O . GLU A 1 130 ? 14.025 -2.367 -11.803 1.00 90.06 130 GLU A O 1
ATOM 1059 N N . GLU A 1 131 ? 14.155 -0.515 -13.074 1.00 93.06 131 GLU A N 1
ATOM 1060 C CA . GLU A 1 131 ? 14.575 -1.214 -14.297 1.00 93.06 131 GLU A CA 1
ATOM 1061 C C . GLU A 1 131 ? 15.927 -1.923 -14.123 1.00 93.06 131 GLU A C 1
ATOM 1063 O O . GLU A 1 131 ? 16.085 -3.061 -14.564 1.00 93.06 131 GLU A O 1
ATOM 1068 N N . GLU A 1 132 ? 16.901 -1.287 -13.460 1.00 92.56 132 GLU A N 1
ATOM 1069 C CA . GLU A 1 132 ? 18.218 -1.887 -13.203 1.00 92.56 132 GLU A CA 1
ATOM 1070 C C . GLU A 1 132 ? 18.111 -3.157 -12.342 1.00 92.56 132 GLU A C 1
ATOM 1072 O O . GLU A 1 132 ? 18.796 -4.144 -12.614 1.00 92.56 132 GLU A O 1
ATOM 1077 N N . GLY A 1 133 ? 17.224 -3.153 -11.340 1.00 90.31 133 GLY A N 1
ATOM 1078 C CA . GLY A 1 133 ? 17.010 -4.274 -10.420 1.00 90.31 133 GLY A CA 1
ATOM 1079 C C . GLY A 1 133 ? 15.948 -5.285 -10.858 1.00 90.31 133 GLY A C 1
ATOM 1080 O O . GLY A 1 133 ? 15.722 -6.273 -10.159 1.00 90.31 133 GLY A O 1
ATOM 1081 N N . ARG A 1 134 ? 15.268 -5.086 -11.995 1.00 88.31 134 ARG A N 1
ATOM 1082 C CA . ARG A 1 134 ? 14.040 -5.837 -12.309 1.00 88.31 134 ARG A CA 1
ATOM 1083 C C . ARG A 1 134 ? 14.222 -7.345 -12.438 1.00 88.31 134 ARG A C 1
ATOM 1085 O O . ARG A 1 134 ? 13.259 -8.070 -12.250 1.00 88.31 134 ARG A O 1
ATOM 1092 N N . HIS A 1 135 ? 15.414 -7.828 -12.783 1.00 92.38 135 HIS A N 1
ATOM 1093 C CA . HIS A 1 135 ? 15.699 -9.262 -12.932 1.00 92.38 135 HIS A CA 1
ATOM 1094 C C . HIS A 1 135 ? 16.434 -9.852 -11.725 1.00 92.38 135 HIS A C 1
ATOM 1096 O O . HIS A 1 135 ? 16.794 -11.038 -11.719 1.00 92.38 135 HIS A O 1
ATOM 1102 N N . ASP A 1 136 ? 16.653 -9.046 -10.685 1.00 91.94 136 ASP A N 1
ATOM 1103 C CA . ASP A 1 136 ? 17.266 -9.515 -9.456 1.00 91.94 136 ASP A CA 1
ATOM 1104 C C . ASP A 1 136 ? 16.416 -10.622 -8.830 1.00 91.94 136 ASP A C 1
ATOM 1106 O O . ASP A 1 136 ? 15.185 -10.612 -8.846 1.00 91.94 136 ASP A O 1
ATOM 1110 N N . GLY A 1 137 ? 17.092 -11.644 -8.306 1.00 88.12 137 GLY A N 1
ATOM 1111 C CA . GLY A 1 137 ? 16.417 -12.803 -7.723 1.00 88.12 137 GLY A CA 1
ATOM 1112 C C . GLY A 1 137 ? 15.680 -13.693 -8.731 1.00 88.12 137 GLY A C 1
ATOM 1113 O O . GLY A 1 137 ? 14.977 -14.603 -8.300 1.00 88.12 137 GLY A O 1
ATOM 1114 N N . GLY A 1 138 ? 15.869 -13.484 -10.040 1.00 89.12 138 GLY A N 1
ATOM 1115 C CA . GLY A 1 138 ? 15.218 -14.276 -11.084 1.00 89.12 138 GLY A CA 1
ATOM 1116 C C . GLY A 1 138 ? 13.781 -13.849 -11.369 1.00 89.12 138 GLY A C 1
ATOM 1117 O O . GLY A 1 138 ? 12.997 -14.680 -11.814 1.00 89.12 138 GLY A O 1
ATOM 1118 N N . ASN A 1 139 ? 13.437 -12.589 -11.093 1.00 88.25 139 ASN A N 1
ATOM 1119 C CA . ASN A 1 139 ? 12.136 -12.039 -11.445 1.00 88.25 139 ASN A CA 1
ATOM 1120 C C . ASN A 1 139 ? 11.955 -11.963 -12.974 1.00 88.25 139 ASN A C 1
ATOM 1122 O O . ASN A 1 139 ? 12.801 -11.431 -13.702 1.00 88.25 139 ASN A O 1
ATOM 1126 N N . ASP A 1 140 ? 10.835 -12.503 -13.438 1.00 91.88 140 ASP A N 1
ATOM 1127 C CA . ASP A 1 140 ? 10.438 -12.639 -14.838 1.00 91.88 140 ASP A CA 1
ATOM 1128 C C . ASP A 1 140 ? 9.123 -11.914 -15.166 1.00 91.88 140 ASP A C 1
ATOM 1130 O O . ASP A 1 140 ? 8.627 -12.038 -16.290 1.00 91.88 140 ASP A O 1
ATOM 1134 N N . ALA A 1 141 ? 8.600 -11.117 -14.225 1.00 92.25 141 ALA A N 1
ATOM 1135 C CA . ALA A 1 141 ? 7.382 -10.335 -14.398 1.00 92.25 141 ALA A CA 1
ATOM 1136 C C . ALA A 1 141 ? 7.458 -9.401 -15.617 1.00 92.25 141 ALA A C 1
ATOM 1138 O O . ALA A 1 141 ? 8.433 -8.659 -15.817 1.00 92.25 141 ALA A O 1
ATOM 1139 N N . LYS A 1 142 ? 6.389 -9.394 -16.423 1.00 95.69 142 LYS A N 1
ATOM 1140 C CA . LYS A 1 142 ? 6.329 -8.571 -17.648 1.00 95.69 142 LYS A CA 1
ATOM 1141 C C . LYS A 1 142 ? 5.988 -7.115 -17.385 1.00 95.69 142 LYS A C 1
ATOM 1143 O O . LYS A 1 142 ? 6.380 -6.244 -18.165 1.00 95.69 142 LYS A O 1
ATOM 1148 N N . ILE A 1 143 ? 5.311 -6.869 -16.271 1.00 94.75 143 ILE A N 1
ATOM 1149 C CA . ILE A 1 143 ? 5.007 -5.556 -15.712 1.00 94.75 143 ILE A CA 1
ATOM 1150 C C . ILE A 1 143 ? 5.582 -5.563 -14.296 1.00 94.75 143 ILE A C 1
ATOM 1152 O O . ILE A 1 143 ? 5.233 -6.432 -13.503 1.00 94.75 143 ILE A O 1
ATOM 1156 N N . TYR A 1 144 ? 6.498 -4.648 -13.991 1.00 90.62 144 TYR A N 1
ATOM 1157 C CA . TYR A 1 144 ? 7.253 -4.669 -12.740 1.00 90.62 144 TYR A CA 1
ATOM 1158 C C . TYR A 1 144 ? 7.139 -3.343 -11.996 1.00 90.62 144 TYR A C 1
ATOM 1160 O O . TYR A 1 144 ? 6.951 -2.301 -12.613 1.00 90.62 144 TYR A O 1
ATOM 1168 N N . GLY A 1 145 ? 7.268 -3.408 -10.671 1.00 86.81 145 GLY A N 1
ATOM 1169 C CA . GLY A 1 145 ? 7.418 -2.225 -9.836 1.00 86.81 145 GLY A CA 1
ATOM 1170 C C . GLY A 1 145 ? 6.215 -1.289 -9.896 1.00 86.81 145 GLY A C 1
ATOM 1171 O O . GLY A 1 145 ? 5.059 -1.727 -9.873 1.00 86.81 145 GLY A O 1
ATOM 1172 N N . THR A 1 146 ? 6.503 0.007 -9.936 1.00 87.75 146 THR A N 1
ATOM 1173 C CA . THR A 1 146 ? 5.497 1.070 -9.877 1.00 87.75 146 THR A CA 1
ATOM 1174 C C . THR A 1 146 ? 4.535 1.014 -11.068 1.00 87.75 146 THR A C 1
ATOM 1176 O O . THR A 1 146 ? 3.336 1.230 -10.886 1.00 87.75 146 THR A O 1
ATOM 1179 N N . GLU A 1 147 ? 4.998 0.599 -12.252 1.00 90.25 147 GLU A N 1
ATOM 1180 C CA . GLU A 1 147 ? 4.151 0.427 -13.439 1.00 90.25 147 GLU A CA 1
ATOM 1181 C C . GLU A 1 147 ? 2.966 -0.521 -13.213 1.00 90.25 147 GLU A C 1
ATOM 1183 O O . GLU A 1 147 ? 1.867 -0.252 -13.704 1.00 90.25 147 GLU A O 1
ATOM 1188 N N . TYR A 1 148 ? 3.164 -1.621 -12.477 1.00 92.50 148 TYR A N 1
ATOM 1189 C CA . TYR A 1 148 ? 2.078 -2.558 -12.179 1.00 92.50 148 TYR A CA 1
ATOM 1190 C C . TYR A 1 148 ? 1.014 -1.881 -11.308 1.00 92.50 148 TYR A C 1
ATOM 1192 O O . TYR A 1 148 ? -0.173 -1.885 -11.644 1.00 92.50 148 TYR A O 1
ATOM 1200 N N . PHE A 1 149 ? 1.442 -1.246 -10.215 1.00 89.38 149 PHE A N 1
ATOM 1201 C CA . PHE A 1 149 ? 0.532 -0.605 -9.265 1.00 89.38 149 PHE A CA 1
ATOM 1202 C C . PHE A 1 149 ? -0.217 0.579 -9.886 1.00 89.38 149 PHE A C 1
ATOM 1204 O O . PHE A 1 149 ? -1.414 0.745 -9.639 1.00 89.38 149 PHE A O 1
ATOM 1211 N N . ASP A 1 150 ? 0.447 1.361 -10.737 1.00 91.56 150 ASP A N 1
ATOM 1212 C CA . ASP A 1 150 ? -0.175 2.464 -11.467 1.00 91.56 150 ASP A CA 1
ATOM 1213 C C . ASP A 1 150 ? -1.221 1.969 -12.472 1.00 91.56 150 ASP A C 1
ATOM 1215 O O . ASP A 1 150 ? -2.263 2.610 -12.653 1.00 91.56 150 ASP A O 1
ATOM 1219 N N . LEU A 1 151 ? -0.979 0.829 -13.127 1.00 93.44 151 LEU A N 1
ATOM 1220 C CA . LEU A 1 151 ? -1.943 0.244 -14.055 1.00 93.44 151 LEU A CA 1
ATOM 1221 C C . LEU A 1 151 ? -3.165 -0.312 -13.313 1.00 93.44 151 LEU A C 1
ATOM 1223 O O . LEU A 1 151 ? -4.294 -0.038 -13.724 1.00 93.44 151 LEU A O 1
ATOM 1227 N N . VAL A 1 152 ? -2.961 -1.010 -12.191 1.00 92.25 152 VAL A N 1
ATOM 1228 C CA . VAL A 1 152 ? -4.056 -1.465 -11.314 1.00 92.25 152 VAL A CA 1
ATOM 1229 C C . VAL A 1 152 ? -4.885 -0.273 -10.839 1.00 92.25 152 VAL A C 1
ATOM 1231 O O . VAL A 1 152 ? -6.114 -0.293 -10.941 1.00 92.25 152 VAL A O 1
ATOM 1234 N N . ALA A 1 153 ? -4.235 0.807 -10.396 1.00 88.75 153 ALA A N 1
ATOM 1235 C CA . ALA A 1 153 ? -4.923 2.017 -9.961 1.00 88.75 153 ALA A CA 1
ATOM 1236 C C . ALA A 1 153 ? -5.790 2.627 -11.076 1.00 88.75 153 ALA A C 1
ATOM 1238 O O . ALA A 1 153 ? -6.945 2.972 -10.820 1.00 88.75 153 ALA A O 1
ATOM 1239 N N . GLN A 1 154 ? -5.274 2.705 -12.307 1.00 93.81 154 GLN A N 1
ATOM 1240 C CA . GLN A 1 154 ? -6.022 3.201 -13.467 1.00 93.81 154 GLN A CA 1
ATOM 1241 C C . GLN A 1 154 ? -7.208 2.304 -13.831 1.00 93.81 154 GLN A C 1
ATOM 1243 O O . GLN A 1 154 ? -8.301 2.809 -14.081 1.00 93.81 154 GLN A O 1
ATOM 1248 N N . VAL A 1 155 ? -7.031 0.979 -13.846 1.00 93.62 155 VAL A N 1
ATOM 1249 C CA . VAL A 1 155 ? -8.128 0.040 -14.135 1.00 93.62 155 VAL A CA 1
ATOM 1250 C C . VAL A 1 155 ? -9.212 0.146 -13.067 1.00 93.62 155 VAL A C 1
ATOM 1252 O O . VAL A 1 155 ? -10.393 0.232 -13.396 1.00 93.62 155 VAL A O 1
ATOM 1255 N N . ARG A 1 156 ? -8.826 0.221 -11.793 1.00 90.69 156 ARG A N 1
ATOM 1256 C CA . ARG A 1 156 ? -9.752 0.392 -10.671 1.00 90.69 156 ARG A CA 1
ATOM 1257 C C . ARG A 1 156 ? -10.595 1.658 -10.787 1.00 90.69 156 ARG A C 1
ATOM 1259 O O . ARG A 1 156 ? -11.764 1.629 -10.423 1.00 90.69 156 ARG A O 1
ATOM 1266 N N . GLU A 1 157 ? -10.031 2.760 -11.281 1.00 89.69 157 GLU A N 1
ATOM 1267 C CA . GLU A 1 157 ? -10.780 4.006 -11.506 1.00 89.69 157 GLU A CA 1
ATOM 1268 C C . GLU A 1 157 ? -11.865 3.878 -12.591 1.00 89.69 157 GLU A C 1
ATOM 1270 O O . GLU A 1 157 ? -12.809 4.671 -12.605 1.00 89.69 157 GLU A O 1
ATOM 1275 N N . LEU A 1 158 ? -11.763 2.881 -13.478 1.00 90.88 158 LEU A N 1
ATOM 1276 C CA . LEU A 1 158 ? -12.758 2.595 -14.516 1.00 90.88 158 LEU A CA 1
ATOM 1277 C C . LEU A 1 158 ? -13.903 1.686 -14.038 1.00 90.88 158 LEU A C 1
ATOM 1279 O O . LEU A 1 158 ? -14.931 1.612 -14.719 1.00 90.88 158 LEU A O 1
ATOM 1283 N N . LEU A 1 159 ? -13.728 0.990 -12.910 1.00 83.62 159 LEU A N 1
ATOM 1284 C CA . LEU A 1 159 ? -14.698 0.054 -12.329 1.00 83.62 159 LEU A CA 1
ATOM 1285 C C . LEU A 1 159 ? -15.631 0.761 -11.340 1.00 83.62 159 LEU A C 1
ATOM 1287 O O . LEU A 1 159 ? -16.836 0.422 -11.279 1.00 83.62 159 LEU A O 1
#

Secondary structure (DSSP, 8-state):
-EEEE-HHHHHHHHHHHHHHHHHHHHHHHTTSS-TTS--HHHH--HHHHHHHHHHTT-TT-SEEEEEEESSSS-EEEEEEEBTTTEEEES--HHHHHHHHHHHHHHHHHHHHHHHHHHTT--PPPSSHHHHHHTTGGG---SS-THHHHHHHHHHHHH-

Organism: Anaerostipes hadrus (NCBI:txid649756)

Radius of gyration: 17.84 Å; chains: 1; bounding box: 41×37×46 Å

pLDDT: mean 85.07, std 11.31, range [54.78, 97.31]

Foldseek 3Di:
DAKDWDPQLQVLVVVLLVVLVVVLVVCVVVVVDDPPDDQQSVPDDPVVVRLVCVLVPCVPPQKDKDWDPSDPPDIGIDIDGEPRTMYDDPDDPPSVVLNVLLVVLLVVLVVVQVVCVVVVAADADPDPVCNVCCCPPNHPGSQDDPRSVVSSVVSSVVD

Sequence (159 aa):
MNYVFTKNGERKVENFIQSCVEKRKKMIEEGIDTDDLIDNAAKLSVKDILLSINYFHASDLKKHTYSVLITDHFRGELTLIYEADFIKCEKQSIIDDAINKEHLAEDIVDIFENLLDEKNIELPCNDPVEEEGRHDGGNDAKIYGTEYFDLVAQVRELL